Protein AF-A0A3N4GV40-F1 (afdb_monomer_lite)

Radius of gyration: 15.7 Å; chains: 1; bounding box: 31×21×42 Å

Foldseek 3Di:
DVVVVVQVVVLVVLVVLVVCLVVVLVVQLVVCVVVVHDNVVSNVVSVVVSVVSVVVSCVVVVDHSPDRDD

pLDDT: mean 78.91, std 10.82, range [49.94, 91.0]

Organism: NCBI:txid2487349

Structure (mmCIF, N/CA/C/O backbone):
data_AF-A0A3N4GV40-F1
#
_entry.id   AF-A0A3N4GV40-F1
#
loop_
_atom_site.group_PDB
_atom_site.id
_atom_site.type_symbol
_atom_site.label_atom_id
_atom_site.label_alt_id
_atom_site.label_comp_id
_atom_site.label_asym_id
_atom_site.label_entity_id
_atom_site.label_seq_id
_atom_site.pdbx_PDB_ins_code
_atom_site.Cartn_x
_atom_site.Cartn_y
_atom_site.Cartn_z
_atom_site.occupancy
_atom_site.B_iso_or_equiv
_atom_site.auth_seq_id
_atom_site.auth_comp_id
_atom_site.auth_asym_id
_atom_site.auth_atom_id
_atom_site.pdbx_PDB_model_num
ATOM 1 N N . MET A 1 1 ? -18.484 14.260 26.095 1.00 49.94 1 MET A N 1
ATOM 2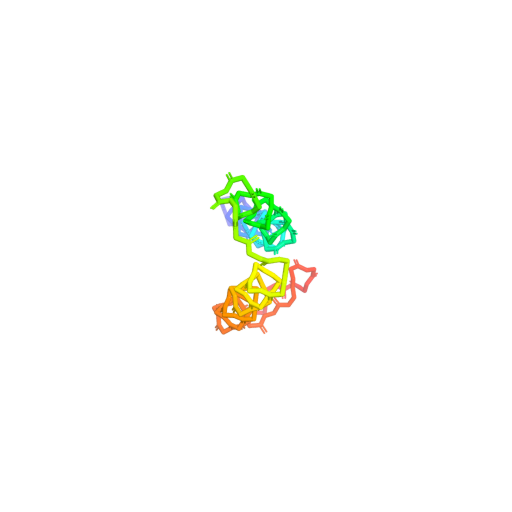 C CA . MET A 1 1 ? -18.456 14.776 24.706 1.00 49.94 1 MET A CA 1
ATOM 3 C C . MET A 1 1 ? -17.074 14.661 24.061 1.00 49.94 1 MET A C 1
ATOM 5 O O . MET A 1 1 ? -17.012 14.316 22.896 1.00 49.94 1 MET A O 1
ATOM 9 N N . THR A 1 2 ? -15.967 14.874 24.781 1.00 56.53 2 THR A N 1
ATOM 10 C CA . THR A 1 2 ? -14.586 14.736 24.261 1.00 56.53 2 THR A CA 1
ATOM 11 C C . THR A 1 2 ? -14.225 13.329 23.754 1.00 56.53 2 THR A C 1
ATOM 13 O O . THR A 1 2 ? -13.592 13.214 22.710 1.00 56.53 2 THR A O 1
ATOM 16 N N . ASN A 1 3 ? -14.704 12.265 24.411 1.00 59.78 3 ASN A N 1
ATOM 17 C CA . ASN A 1 3 ? -14.405 10.877 24.016 1.00 59.78 3 ASN A CA 1
ATOM 18 C C . ASN A 1 3 ? -14.956 10.470 22.630 1.00 59.78 3 ASN A C 1
ATOM 20 O O . ASN A 1 3 ? -14.333 9.660 21.944 1.00 59.78 3 ASN A O 1
ATOM 24 N N . ASP A 1 4 ? -16.079 11.044 22.180 1.00 62.16 4 ASP A N 1
ATOM 25 C CA . ASP A 1 4 ? -16.654 10.723 20.861 1.00 62.16 4 ASP A CA 1
ATOM 26 C C . ASP A 1 4 ? -15.844 11.332 19.711 1.00 62.16 4 ASP A C 1
ATOM 28 O O . ASP A 1 4 ? -15.634 10.693 18.678 1.00 62.16 4 ASP A O 1
ATOM 32 N N . PHE A 1 5 ? -15.327 12.552 19.886 1.00 63.00 5 PHE A N 1
ATOM 33 C CA . PHE A 1 5 ? -14.534 13.217 18.850 1.00 63.00 5 PHE A CA 1
ATOM 34 C C . PHE A 1 5 ? -13.215 12.487 18.579 1.00 63.00 5 PHE A C 1
ATOM 36 O O . PHE A 1 5 ? -12.831 12.323 17.417 1.00 63.00 5 PHE A O 1
ATOM 43 N N . ASP A 1 6 ? -12.557 11.977 19.621 1.00 64.62 6 ASP A N 1
ATOM 44 C CA . ASP A 1 6 ? -11.337 11.180 19.479 1.00 64.62 6 ASP A CA 1
ATOM 45 C C . ASP A 1 6 ? -11.599 9.825 18.814 1.00 64.62 6 ASP A C 1
ATOM 47 O O . ASP A 1 6 ? -10.804 9.372 17.979 1.00 64.62 6 ASP A O 1
ATOM 51 N N . ALA A 1 7 ? -12.743 9.200 19.108 1.00 66.06 7 ALA A N 1
ATOM 52 C CA . ALA A 1 7 ? -13.166 7.967 18.453 1.00 66.06 7 ALA A CA 1
ATOM 53 C C . ALA A 1 7 ? -13.403 8.181 16.948 1.00 66.06 7 ALA A C 1
ATOM 55 O O . ALA A 1 7 ? -12.900 7.408 16.122 1.00 66.06 7 ALA A O 1
ATOM 56 N N . VAL A 1 8 ? -14.082 9.270 16.567 1.00 68.38 8 VAL A N 1
ATOM 57 C CA . VAL A 1 8 ? -14.311 9.642 15.160 1.00 68.38 8 VAL A CA 1
ATOM 58 C C . VAL A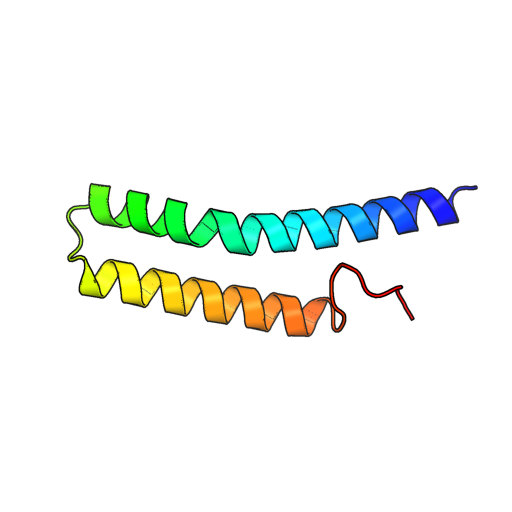 1 8 ? -12.997 9.994 14.460 1.00 68.38 8 VAL A C 1
ATOM 60 O O . VAL A 1 8 ? -12.767 9.556 13.329 1.00 68.38 8 VAL A O 1
ATOM 63 N N . ARG A 1 9 ? -12.092 10.724 15.125 1.00 70.38 9 ARG A N 1
ATOM 64 C CA . ARG A 1 9 ? -10.777 11.095 14.579 1.00 70.38 9 ARG A CA 1
ATOM 65 C C . ARG A 1 9 ? -9.904 9.869 14.312 1.00 70.38 9 ARG A C 1
ATOM 67 O O . ARG A 1 9 ? -9.334 9.757 13.228 1.00 70.38 9 ARG A O 1
ATOM 74 N N . ARG A 1 10 ? -9.863 8.902 15.237 1.00 69.31 10 ARG A N 1
ATOM 75 C CA . ARG A 1 10 ? -9.170 7.614 15.036 1.00 69.31 10 ARG A CA 1
ATOM 76 C C . ARG A 1 10 ? -9.792 6.783 13.917 1.00 69.31 10 ARG A C 1
ATOM 78 O O . ARG A 1 10 ? -9.072 6.110 13.184 1.00 69.31 10 ARG A O 1
ATOM 85 N N . ARG A 1 11 ? -11.120 6.809 13.766 1.00 68.75 11 ARG A N 1
ATOM 86 C CA . ARG A 1 11 ? -11.817 6.098 12.680 1.00 68.75 11 ARG A CA 1
ATOM 87 C C . ARG A 1 11 ? -11.511 6.720 11.316 1.00 68.75 11 ARG A C 1
ATOM 89 O O . ARG A 1 11 ? -11.197 5.998 10.376 1.00 68.75 11 ARG A O 1
ATOM 96 N N . ARG A 1 12 ? -11.503 8.054 11.229 1.00 71.56 12 ARG A N 1
ATOM 97 C CA . ARG A 1 12 ? -11.083 8.793 10.028 1.00 71.56 12 ARG A CA 1
ATOM 98 C C . ARG A 1 12 ? -9.621 8.537 9.677 1.00 71.56 12 ARG A C 1
ATOM 100 O O . ARG A 1 12 ? -9.335 8.310 8.511 1.00 71.56 12 ARG A O 1
ATOM 107 N N . GLY A 1 13 ? -8.724 8.502 10.664 1.00 72.62 13 GLY A N 1
ATOM 108 C CA . GLY A 1 13 ? -7.312 8.161 10.455 1.00 72.62 13 GLY A CA 1
ATOM 109 C C . GLY A 1 13 ? -7.117 6.761 9.865 1.00 72.62 13 GLY A C 1
ATOM 110 O O . GLY A 1 13 ? -6.367 6.609 8.907 1.00 72.62 13 GLY A O 1
ATOM 111 N N . ARG A 1 14 ? -7.865 5.765 10.361 1.00 74.44 14 ARG A N 1
ATOM 112 C CA . ARG A 1 14 ? -7.871 4.391 9.823 1.00 74.44 14 ARG A CA 1
ATOM 113 C C . ARG A 1 14 ? -8.355 4.320 8.375 1.00 74.44 14 ARG A C 1
ATOM 115 O O . ARG A 1 14 ? -7.731 3.667 7.545 1.00 74.44 14 ARG A O 1
ATOM 122 N N . ILE A 1 15 ? -9.458 5.003 8.068 1.00 76.38 15 ILE A N 1
ATOM 123 C CA . ILE A 1 15 ? -10.025 5.046 6.711 1.00 76.38 15 ILE A CA 1
ATOM 124 C C . ILE A 1 15 ? -9.082 5.783 5.757 1.00 76.38 15 ILE A C 1
ATOM 126 O O . ILE A 1 15 ? -8.823 5.296 4.662 1.00 76.38 15 ILE A O 1
ATOM 130 N N . ALA A 1 16 ? -8.537 6.926 6.180 1.00 79.25 16 ALA A N 1
ATOM 131 C CA . ALA A 1 16 ? -7.567 7.681 5.399 1.00 79.25 16 ALA A CA 1
ATOM 132 C C . ALA A 1 16 ? -6.308 6.850 5.130 1.00 79.25 16 ALA A C 1
ATOM 134 O O . ALA A 1 16 ? -5.871 6.797 3.991 1.00 79.25 16 ALA A O 1
ATOM 135 N N . GLY A 1 17 ? -5.776 6.144 6.135 1.00 80.19 17 GLY A N 1
ATOM 136 C CA . GLY A 1 17 ? -4.638 5.236 5.972 1.00 80.19 17 GLY A CA 1
ATOM 137 C C . GLY A 1 17 ? -4.918 4.103 4.983 1.00 80.19 17 GLY A C 1
ATOM 138 O O . GLY A 1 17 ? -4.089 3.831 4.120 1.00 80.19 17 GLY A O 1
ATOM 139 N N . PHE A 1 18 ? -6.107 3.500 5.044 1.00 80.38 18 PHE A N 1
ATOM 140 C CA . PHE A 1 18 ? -6.526 2.465 4.098 1.00 80.38 18 PHE A CA 1
ATOM 141 C C . PHE A 1 18 ? -6.687 2.999 2.666 1.00 80.38 18 PHE A C 1
ATOM 143 O O . PHE A 1 18 ? -6.216 2.379 1.718 1.00 80.38 18 PHE A O 1
ATOM 150 N N . LEU A 1 19 ? -7.295 4.177 2.497 1.00 83.75 19 LEU A N 1
ATOM 151 C CA . LEU A 1 19 ? -7.382 4.844 1.194 1.00 83.75 19 LEU A CA 1
ATOM 152 C C . LEU A 1 19 ? -5.990 5.153 0.640 1.00 83.75 19 LEU A C 1
ATOM 154 O O . LEU A 1 19 ? -5.716 4.889 -0.527 1.00 83.75 19 LEU A O 1
ATOM 158 N N . LEU A 1 20 ? -5.089 5.650 1.487 1.00 84.31 20 LEU A N 1
ATOM 159 C CA . LEU A 1 20 ? -3.710 5.948 1.112 1.00 84.31 20 LEU A CA 1
ATOM 160 C C . LEU A 1 20 ? -2.962 4.678 0.689 1.00 84.31 20 LEU A C 1
ATOM 162 O O . LEU A 1 20 ? -2.183 4.721 -0.254 1.00 84.31 20 LEU A O 1
ATOM 166 N N . LEU A 1 21 ? -3.260 3.536 1.311 1.00 85.06 21 LEU A N 1
ATOM 167 C CA . LEU A 1 21 ? -2.715 2.231 0.939 1.00 85.06 21 LEU A CA 1
ATOM 168 C C . LEU A 1 21 ? -3.123 1.784 -0.475 1.00 85.06 21 LEU A C 1
ATOM 170 O O . LEU A 1 21 ? -2.367 1.078 -1.131 1.00 85.06 21 LEU A O 1
ATOM 174 N N . ILE A 1 22 ? -4.309 2.183 -0.937 1.00 84.81 22 ILE A N 1
ATOM 175 C CA . ILE A 1 22 ? -4.822 1.862 -2.279 1.00 84.81 22 ILE A CA 1
ATOM 176 C C . ILE A 1 22 ? -4.313 2.870 -3.312 1.00 84.81 22 ILE A C 1
ATOM 178 O O . ILE A 1 22 ? -3.996 2.497 -4.438 1.00 84.81 22 ILE A O 1
ATOM 182 N N . VAL A 1 23 ? -4.223 4.145 -2.935 1.00 87.75 23 VAL A N 1
ATOM 183 C CA . VAL A 1 23 ? -3.846 5.241 -3.839 1.00 87.75 23 VAL A CA 1
ATOM 184 C C . VAL A 1 23 ? -2.327 5.349 -4.014 1.00 87.75 23 VAL A C 1
ATOM 186 O O . VAL A 1 23 ? -1.857 5.719 -5.087 1.00 87.75 23 VAL A O 1
ATOM 189 N N . ALA A 1 24 ? -1.534 4.995 -3.000 1.00 87.00 24 ALA A N 1
ATOM 190 C CA . ALA A 1 24 ? -0.079 5.096 -3.069 1.00 87.00 24 ALA A CA 1
ATOM 191 C C . ALA A 1 24 ? 0.566 4.160 -4.111 1.00 87.00 24 ALA A C 1
ATOM 193 O O . ALA A 1 24 ? 1.396 4.656 -4.866 1.00 87.00 24 ALA A O 1
ATOM 194 N N . PRO A 1 25 ? 0.213 2.862 -4.233 1.00 86.56 25 PRO A N 1
ATOM 195 C CA . PRO A 1 25 ? 0.818 1.968 -5.223 1.00 86.56 25 PRO A CA 1
ATOM 196 C C . PRO A 1 25 ? 0.703 2.443 -6.681 1.00 86.56 25 PRO A C 1
ATOM 198 O O . PRO A 1 25 ? 1.730 2.448 -7.354 1.00 86.56 25 PRO A O 1
ATOM 201 N N . PRO A 1 26 ? -0.462 2.888 -7.198 1.00 87.56 26 PRO A N 1
ATOM 202 C CA . PRO A 1 26 ? -0.542 3.395 -8.567 1.00 87.56 26 PRO A CA 1
ATOM 203 C C . PRO A 1 26 ? 0.228 4.709 -8.756 1.00 87.56 26 PRO A C 1
ATOM 205 O O . PRO A 1 26 ? 0.835 4.898 -9.807 1.00 87.56 26 PRO A O 1
ATOM 208 N N . LEU A 1 27 ? 0.278 5.588 -7.747 1.00 89.38 27 LEU A N 1
ATOM 209 C CA . LEU A 1 27 ? 1.117 6.794 -7.797 1.00 89.38 27 LEU A CA 1
ATOM 210 C C . LEU A 1 27 ? 2.610 6.448 -7.852 1.00 89.38 27 LEU A C 1
ATOM 212 O O . LEU A 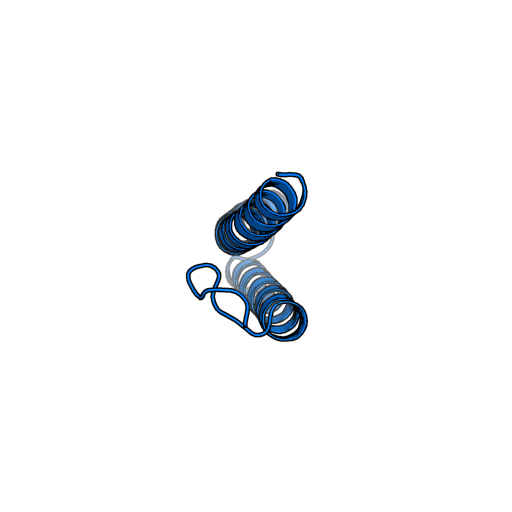1 27 ? 3.354 7.037 -8.632 1.00 89.38 27 LEU A O 1
ATOM 216 N N . LEU A 1 28 ? 3.038 5.475 -7.047 1.00 88.62 28 LEU A N 1
ATOM 217 C CA . LEU A 1 28 ? 4.414 4.987 -7.007 1.00 88.62 28 LEU A CA 1
ATOM 218 C C . LEU A 1 28 ? 4.776 4.309 -8.334 1.00 88.62 28 LEU A C 1
ATOM 220 O O . LEU A 1 28 ? 5.842 4.560 -8.882 1.00 88.62 28 LEU A O 1
ATOM 224 N N . PHE A 1 29 ? 3.853 3.537 -8.904 1.00 87.12 29 PHE A N 1
ATOM 225 C CA . PHE A 1 29 ? 4.014 2.912 -10.211 1.00 87.12 29 PHE A CA 1
ATOM 226 C C . PHE A 1 29 ? 4.191 3.948 -11.326 1.00 87.12 29 PHE A C 1
ATOM 228 O O . PHE A 1 29 ? 5.142 3.852 -12.100 1.00 87.12 29 PHE A O 1
ATOM 235 N N . LEU A 1 30 ? 3.330 4.974 -11.369 1.00 89.38 30 LEU A N 1
ATOM 236 C CA . LEU A 1 30 ? 3.473 6.086 -12.313 1.00 89.38 30 LEU A CA 1
ATOM 237 C C . LEU A 1 30 ? 4.803 6.820 -12.125 1.00 89.38 30 LEU A C 1
ATOM 239 O O . LEU A 1 30 ? 5.470 7.132 -13.107 1.00 89.38 30 LEU A O 1
ATOM 243 N N . ALA A 1 31 ? 5.208 7.075 -10.879 1.00 90.00 31 ALA A N 1
ATOM 244 C CA . ALA A 1 31 ? 6.479 7.726 -10.593 1.00 90.00 31 ALA A CA 1
ATOM 245 C C . ALA A 1 31 ? 7.662 6.898 -11.119 1.00 90.00 31 ALA A C 1
ATOM 247 O O . ALA A 1 31 ? 8.529 7.441 -11.796 1.00 90.00 31 ALA A O 1
ATOM 248 N N . LEU A 1 32 ? 7.680 5.584 -10.874 1.00 89.12 32 LEU A N 1
ATOM 249 C CA . LEU A 1 32 ? 8.745 4.692 -11.348 1.00 89.12 32 LEU A CA 1
ATOM 250 C C . LEU A 1 32 ? 8.791 4.598 -12.878 1.00 89.12 32 LEU A C 1
ATOM 252 O O . LEU A 1 32 ? 9.879 4.582 -13.452 1.00 89.12 32 LEU A O 1
ATOM 256 N N . LEU A 1 33 ? 7.635 4.598 -13.548 1.00 87.12 33 LEU A N 1
ATOM 257 C CA . LEU A 1 33 ? 7.576 4.668 -15.009 1.00 87.12 33 LEU A CA 1
ATOM 258 C C . LEU A 1 33 ? 8.156 5.983 -15.546 1.00 87.12 33 LEU A C 1
ATOM 260 O O . LEU A 1 33 ? 8.896 5.957 -16.528 1.00 87.12 33 LEU A O 1
ATOM 264 N N . SER A 1 34 ? 7.904 7.116 -14.879 1.00 88.56 34 SER A N 1
ATOM 265 C CA . SER A 1 34 ? 8.524 8.401 -15.239 1.00 88.56 34 SER A CA 1
ATOM 266 C C . SER A 1 34 ? 10.056 8.363 -15.149 1.00 88.56 34 SER A C 1
ATOM 268 O O . SER A 1 34 ? 10.736 9.022 -15.933 1.00 88.56 34 SER A O 1
ATOM 270 N N . PHE A 1 35 ? 10.617 7.540 -14.258 1.00 88.25 35 PHE A N 1
ATOM 271 C CA . PHE A 1 35 ? 12.061 7.296 -14.150 1.00 88.25 35 PHE A CA 1
ATOM 272 C C . PHE A 1 35 ? 12.605 6.269 -15.166 1.00 88.25 35 PHE A C 1
ATOM 274 O O . PHE A 1 35 ? 13.726 5.794 -15.002 1.00 88.25 35 PHE A O 1
ATOM 281 N N . HIS A 1 36 ? 11.849 5.928 -16.220 1.00 87.81 36 HIS A N 1
ATOM 282 C CA . HIS A 1 36 ? 12.228 4.928 -17.233 1.00 87.81 36 HIS A CA 1
ATOM 283 C C . HIS A 1 36 ? 12.484 3.523 -16.660 1.00 87.81 36 HIS A C 1
ATOM 285 O O . HIS A 1 36 ? 13.198 2.707 -17.248 1.00 87.81 36 HIS A O 1
ATOM 291 N N . MET A 1 37 ? 11.887 3.205 -15.511 1.00 86.88 37 MET A N 1
ATOM 292 C CA . MET A 1 37 ? 12.005 1.877 -14.927 1.00 86.88 37 MET A CA 1
ATOM 293 C C . MET A 1 37 ? 11.188 0.860 -15.731 1.00 86.88 37 MET A C 1
ATOM 295 O O . MET A 1 37 ? 10.096 1.155 -16.219 1.00 86.88 37 MET A O 1
ATOM 299 N N . THR A 1 38 ? 11.700 -0.365 -15.863 1.00 91.00 38 THR A N 1
ATOM 300 C CA . THR A 1 38 ? 10.974 -1.428 -16.566 1.00 91.00 38 THR A CA 1
ATOM 301 C C . THR A 1 38 ? 9.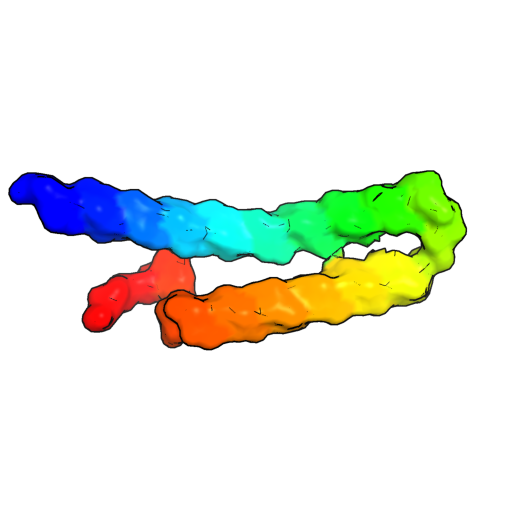680 -1.770 -15.830 1.00 91.00 38 THR A C 1
ATOM 303 O O . THR A 1 38 ? 9.640 -1.837 -14.599 1.00 91.00 38 THR A O 1
ATOM 306 N N . TRP A 1 39 ? 8.620 -2.041 -16.596 1.00 85.19 39 TRP A N 1
ATOM 307 C CA . TRP A 1 39 ? 7.287 -2.367 -16.077 1.00 85.19 39 TRP A CA 1
ATOM 308 C C . TRP A 1 39 ? 7.317 -3.473 -15.016 1.00 85.19 39 TRP A C 1
ATOM 310 O O . TRP A 1 39 ? 6.664 -3.354 -13.982 1.00 85.19 39 TRP A O 1
ATOM 320 N N . GLY A 1 40 ? 8.120 -4.521 -15.236 1.00 87.62 40 GLY A N 1
ATOM 321 C CA . GLY A 1 40 ? 8.258 -5.628 -14.288 1.00 87.62 40 GLY A CA 1
ATOM 322 C C . GLY A 1 40 ? 8.880 -5.204 -12.956 1.00 87.62 40 GLY A C 1
ATOM 323 O O . GLY A 1 40 ? 8.373 -5.562 -11.892 1.00 87.62 40 GLY A O 1
ATOM 324 N N . ALA A 1 41 ? 9.942 -4.397 -12.990 1.00 86.31 41 ALA A N 1
ATOM 325 C CA . ALA A 1 41 ? 10.600 -3.926 -11.776 1.00 86.31 41 ALA A CA 1
ATOM 326 C C . ALA A 1 41 ? 9.714 -2.926 -11.014 1.00 86.31 41 ALA A C 1
ATOM 328 O O . ALA A 1 41 ? 9.564 -3.038 -9.797 1.00 86.31 41 ALA A O 1
ATOM 329 N N . ALA A 1 42 ? 9.047 -2.018 -11.733 1.00 86.94 42 ALA A N 1
ATOM 330 C CA . ALA A 1 42 ? 8.093 -1.079 -11.153 1.00 86.94 42 ALA A CA 1
ATOM 331 C C . ALA A 1 42 ? 6.909 -1.797 -10.483 1.00 86.94 42 ALA A C 1
ATOM 333 O O . ALA A 1 42 ? 6.551 -1.472 -9.349 1.00 86.94 42 ALA A O 1
ATOM 334 N N . ALA A 1 43 ? 6.347 -2.820 -11.137 1.00 86.94 43 ALA A N 1
ATOM 335 C CA . ALA A 1 43 ? 5.268 -3.631 -10.578 1.00 86.94 43 ALA A CA 1
ATOM 336 C C . ALA A 1 43 ? 5.721 -4.358 -9.306 1.00 86.94 43 ALA A C 1
ATOM 338 O O . ALA A 1 43 ? 5.031 -4.318 -8.289 1.00 86.94 43 ALA A O 1
ATOM 339 N N . THR A 1 44 ? 6.914 -4.957 -9.334 1.00 90.44 44 THR A N 1
ATOM 340 C CA . THR A 1 44 ? 7.470 -5.695 -8.191 1.00 90.44 44 THR A CA 1
ATOM 341 C C . THR A 1 44 ? 7.664 -4.783 -6.980 1.00 90.44 44 THR A C 1
ATOM 343 O O . THR A 1 44 ? 7.245 -5.127 -5.876 1.00 90.44 44 THR A O 1
ATOM 346 N N . ILE A 1 45 ? 8.229 -3.588 -7.178 1.00 88.62 45 ILE A N 1
ATOM 347 C CA . ILE A 1 45 ? 8.414 -2.607 -6.101 1.00 88.62 45 ILE A CA 1
ATOM 348 C C . ILE A 1 45 ? 7.069 -2.151 -5.537 1.00 88.62 45 ILE A C 1
ATOM 350 O O . ILE A 1 45 ? 6.920 -2.078 -4.319 1.00 88.62 45 ILE A O 1
ATOM 354 N N . CYS A 1 46 ? 6.077 -1.887 -6.389 1.00 88.50 46 CYS A N 1
ATOM 355 C CA . CYS A 1 46 ? 4.751 -1.470 -5.931 1.00 88.50 46 CYS A CA 1
ATOM 356 C C . CYS A 1 46 ? 4.061 -2.558 -5.105 1.00 88.50 46 CYS A C 1
ATOM 358 O O . CYS A 1 46 ? 3.476 -2.256 -4.065 1.00 88.50 46 CYS A O 1
ATOM 360 N N . VAL A 1 47 ? 4.175 -3.823 -5.521 1.00 89.88 47 VAL A N 1
ATOM 361 C CA . VAL A 1 47 ? 3.644 -4.967 -4.770 1.00 89.88 47 VAL A CA 1
ATOM 362 C C . VAL A 1 47 ? 4.360 -5.113 -3.429 1.00 89.88 47 VAL A C 1
ATOM 364 O O . VAL A 1 47 ? 3.698 -5.228 -2.401 1.00 89.88 47 VAL A O 1
ATOM 367 N N . LEU A 1 48 ? 5.694 -5.050 -3.402 1.00 91.00 48 LEU A N 1
ATOM 368 C CA . LEU A 1 48 ? 6.464 -5.141 -2.157 1.00 91.00 48 LEU A CA 1
ATOM 369 C C . LEU A 1 48 ? 6.130 -3.997 -1.195 1.00 91.00 48 LEU A C 1
ATOM 371 O O . LEU A 1 48 ? 5.895 -4.239 -0.011 1.00 91.00 48 LEU A O 1
ATOM 375 N N . ALA A 1 49 ? 6.055 -2.764 -1.701 1.00 88.50 49 ALA A N 1
ATOM 376 C CA . ALA A 1 49 ? 5.676 -1.594 -0.920 1.00 88.50 49 ALA A CA 1
ATOM 377 C C . ALA A 1 49 ? 4.258 -1.737 -0.350 1.00 88.50 49 ALA A C 1
ATOM 379 O O . ALA A 1 49 ? 4.044 -1.473 0.835 1.00 88.50 49 ALA A O 1
ATOM 380 N N . PHE A 1 50 ? 3.307 -2.214 -1.161 1.00 88.31 50 PHE A N 1
ATOM 381 C CA . PHE A 1 50 ? 1.943 -2.492 -0.719 1.00 88.31 50 PHE A CA 1
ATOM 382 C C . PHE A 1 50 ? 1.908 -3.561 0.375 1.00 88.31 50 PHE A C 1
ATOM 384 O O . PHE A 1 50 ? 1.297 -3.336 1.413 1.00 88.31 50 PHE A O 1
ATOM 391 N N . VAL A 1 51 ? 2.591 -4.695 0.191 1.00 90.06 51 VAL A N 1
ATOM 392 C CA . VAL A 1 51 ? 2.630 -5.790 1.175 1.00 90.06 51 VAL A CA 1
ATOM 393 C C . VAL A 1 51 ? 3.233 -5.319 2.498 1.00 90.06 51 VAL A C 1
ATOM 395 O O . VAL A 1 51 ? 2.672 -5.600 3.558 1.00 90.06 51 VAL A O 1
ATOM 398 N N . PHE A 1 52 ? 4.327 -4.554 2.463 1.00 88.00 52 PHE A N 1
ATOM 399 C CA . PHE A 1 52 ? 4.939 -3.996 3.671 1.00 88.00 52 PHE A CA 1
ATOM 400 C C . PHE A 1 52 ? 4.019 -3.007 4.383 1.00 88.00 52 PHE A C 1
ATOM 402 O O . PHE A 1 52 ? 3.839 -3.088 5.601 1.00 88.00 52 PHE A O 1
ATOM 409 N N . ALA A 1 53 ? 3.424 -2.076 3.635 1.00 85.62 53 ALA A N 1
ATOM 410 C CA . ALA A 1 53 ? 2.504 -1.096 4.190 1.00 85.62 53 ALA A CA 1
ATOM 411 C C . ALA A 1 53 ? 1.256 -1.779 4.766 1.00 85.62 53 ALA A C 1
ATOM 413 O O . ALA A 1 53 ? 0.839 -1.454 5.877 1.00 85.62 53 ALA A O 1
ATOM 414 N N . PHE A 1 54 ? 0.710 -2.770 4.057 1.00 85.06 54 PHE A N 1
ATOM 415 C CA . PHE A 1 54 ? -0.458 -3.536 4.475 1.00 85.06 54 PHE A CA 1
ATOM 416 C C . PHE A 1 54 ? -0.158 -4.359 5.722 1.00 85.06 54 PHE A C 1
ATOM 418 O O . PHE A 1 54 ? -0.926 -4.317 6.678 1.00 85.06 54 PHE A O 1
ATOM 425 N N . GLY A 1 55 ? 0.976 -5.062 5.752 1.00 85.62 55 GLY A N 1
ATOM 426 C CA . GLY A 1 55 ? 1.425 -5.825 6.913 1.00 85.62 55 GLY A CA 1
ATOM 427 C C . GLY A 1 55 ? 1.619 -4.929 8.133 1.00 85.62 55 GLY A C 1
ATOM 428 O O . GLY A 1 55 ? 1.094 -5.218 9.206 1.00 85.62 55 GLY A O 1
ATOM 429 N N . ARG A 1 56 ? 2.287 -3.781 7.966 1.00 83.31 56 ARG A N 1
ATOM 430 C CA . ARG A 1 56 ? 2.458 -2.787 9.035 1.00 83.31 56 ARG A CA 1
ATOM 431 C C . ARG A 1 56 ? 1.123 -2.225 9.525 1.00 83.31 56 ARG A C 1
ATOM 433 O O . ARG A 1 56 ? 0.953 -2.075 10.732 1.00 83.31 56 ARG A O 1
ATOM 440 N N . TRP A 1 57 ? 0.199 -1.918 8.618 1.00 80.19 57 TRP A N 1
ATOM 441 C CA . TRP A 1 57 ? -1.152 -1.453 8.939 1.00 80.19 57 TRP A CA 1
ATOM 442 C C . TRP A 1 57 ? -1.930 -2.526 9.718 1.00 80.19 57 TRP A C 1
ATOM 444 O O . TRP A 1 57 ? -2.432 -2.269 10.810 1.00 80.19 57 TRP A O 1
ATOM 454 N N . ARG A 1 58 ? -1.906 -3.782 9.253 1.00 80.44 58 ARG A N 1
ATOM 455 C CA . ARG A 1 58 ? -2.509 -4.929 9.954 1.00 80.44 58 ARG A CA 1
ATOM 456 C C . ARG A 1 58 ? -1.944 -5.133 11.356 1.00 80.44 58 ARG A C 1
ATOM 458 O O . ARG A 1 58 ? -2.718 -5.424 12.264 1.00 80.44 58 ARG A O 1
ATOM 465 N N . LEU A 1 59 ? -0.632 -4.977 11.532 1.00 80.38 59 LEU A N 1
ATOM 466 C CA . LEU A 1 59 ? 0.036 -5.100 12.830 1.00 80.38 59 LEU A CA 1
ATOM 467 C C . LEU A 1 59 ? -0.280 -3.926 13.767 1.00 80.38 59 LEU A C 1
ATOM 469 O O . LEU A 1 59 ? -0.425 -4.137 14.967 1.00 80.38 59 LEU A O 1
ATOM 473 N N . LYS A 1 60 ? -0.388 -2.698 13.244 1.00 73.56 60 LYS A N 1
ATOM 474 C CA . LYS A 1 60 ? -0.673 -1.504 14.053 1.00 73.56 60 LYS A CA 1
ATOM 475 C C . LYS A 1 60 ? -2.136 -1.375 14.451 1.00 73.56 60 LYS A C 1
ATOM 477 O O . LYS A 1 60 ? -2.416 -1.011 15.589 1.00 73.56 60 LYS A O 1
ATOM 482 N N . GLU A 1 61 ? -3.060 -1.606 13.525 1.00 70.62 61 GLU A N 1
ATOM 483 C CA . GLU A 1 61 ? -4.486 -1.374 13.767 1.00 70.62 61 GLU A CA 1
ATOM 484 C C . GLU A 1 61 ? -5.246 -2.632 14.188 1.00 70.62 61 GLU A C 1
ATOM 486 O O . GLU A 1 61 ? -6.314 -2.497 14.790 1.00 70.62 61 GLU A O 1
ATOM 491 N N . GLY A 1 62 ? -4.726 -3.839 13.912 1.00 64.38 62 GLY A N 1
ATOM 492 C CA . GLY A 1 62 ? -5.255 -5.131 14.387 1.00 64.38 62 GLY A CA 1
ATOM 493 C C . GLY A 1 62 ? -6.682 -5.487 13.937 1.00 64.38 62 GLY A C 1
ATOM 494 O O . GLY A 1 62 ? -7.109 -6.632 14.068 1.00 64.38 62 GLY A O 1
ATOM 495 N N . SER A 1 63 ? -7.411 -4.528 13.368 1.00 67.25 63 SER A N 1
ATOM 496 C CA . SER A 1 63 ? -8.840 -4.540 13.077 1.00 67.25 63 SER A CA 1
ATOM 497 C C . SER A 1 63 ? -9.107 -3.811 11.762 1.00 67.25 63 SER A C 1
ATOM 499 O O . SER A 1 63 ? -8.415 -2.856 11.404 1.00 67.25 63 SER A O 1
ATOM 501 N N . TRP A 1 64 ? -10.110 -4.275 11.021 1.00 67.25 64 TRP A N 1
ATOM 502 C CA . TRP A 1 64 ? -10.518 -3.642 9.770 1.00 67.25 64 TRP A CA 1
ATOM 503 C C . TRP A 1 64 ? -11.043 -2.216 10.019 1.00 67.25 64 TRP A C 1
ATOM 505 O O . TRP A 1 64 ? -11.609 -1.959 11.082 1.00 67.25 64 TRP A O 1
ATOM 515 N N . PRO A 1 65 ? -10.922 -1.265 9.070 1.00 64.69 65 PRO A N 1
ATOM 516 C CA . PRO A 1 65 ? -11.290 0.131 9.316 1.00 64.69 65 PRO A CA 1
ATOM 517 C C . PRO A 1 65 ? -12.795 0.304 9.578 1.00 64.69 65 PRO A C 1
ATOM 519 O O . PRO A 1 65 ? -13.209 1.264 10.228 1.00 64.69 65 PRO A O 1
ATOM 522 N N . TRP A 1 66 ? -13.616 -0.649 9.124 1.00 68.50 66 TRP A N 1
ATOM 523 C CA . TRP A 1 66 ? -15.045 -0.728 9.426 1.00 68.50 66 TRP A 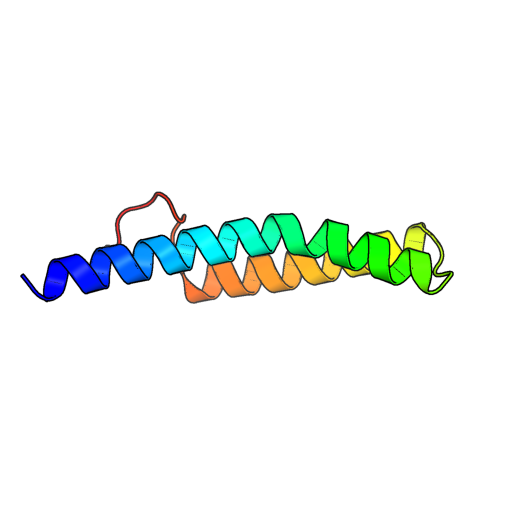CA 1
ATOM 524 C C . TRP A 1 66 ? -15.371 -1.458 10.738 1.00 68.50 66 TRP A C 1
ATOM 526 O O . TRP A 1 66 ? -16.490 -1.315 11.230 1.00 68.50 66 TRP A O 1
ATOM 536 N N . GLN A 1 67 ? -14.429 -2.191 11.343 1.00 65.94 67 GLN A N 1
ATOM 537 C CA . GLN A 1 67 ? -14.654 -2.853 12.628 1.00 65.94 67 GLN A CA 1
ATOM 538 C C . GLN A 1 67 ? -14.649 -1.835 13.784 1.00 65.94 67 GL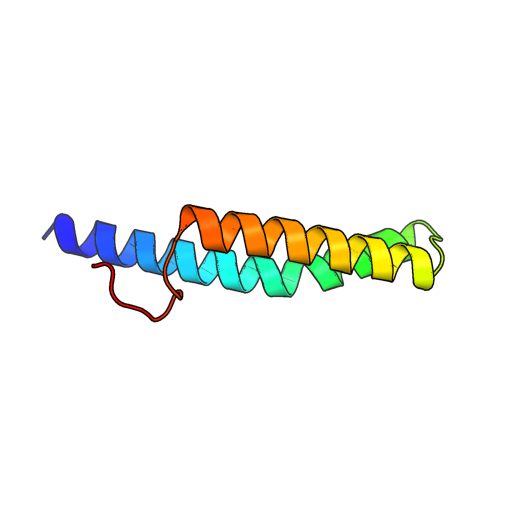N A C 1
ATOM 540 O O . GLN A 1 67 ? -13.795 -0.939 13.832 1.00 65.94 67 GLN A O 1
ATOM 545 N N . PRO A 1 68 ? -15.607 -1.940 14.723 1.00 61.66 68 PRO A N 1
ATOM 546 C CA . PRO A 1 68 ? -15.607 -1.107 15.916 1.00 61.66 68 PRO A CA 1
ATOM 547 C C . PRO A 1 68 ? -14.339 -1.385 16.745 1.00 61.66 68 PRO A C 1
ATOM 549 O O . PRO A 1 68 ? -13.910 -2.541 16.820 1.00 61.66 68 PRO A O 1
ATOM 552 N N . PRO A 1 69 ? -13.702 -0.346 17.324 1.00 60.59 69 PRO A N 1
ATOM 553 C CA . PRO A 1 69 ? -12.619 -0.553 18.281 1.00 60.59 69 PRO A CA 1
ATOM 554 C C . PRO A 1 69 ? -13.165 -1.391 19.447 1.00 60.59 69 PRO A C 1
ATOM 556 O O . PRO A 1 69 ? -14.209 -1.043 19.996 1.00 60.59 69 PRO A O 1
ATOM 559 N N . ARG A 1 70 ? -12.511 -2.519 19.741 1.00 58.50 70 ARG A N 1
ATOM 560 C CA . ARG A 1 70 ? -12.787 -3.322 20.938 1.00 58.50 70 ARG A CA 1
ATOM 561 C C . ARG A 1 70 ? -12.031 -2.746 22.123 1.00 58.50 70 ARG A C 1
ATOM 563 O O . ARG A 1 70 ? -10.902 -2.258 21.884 1.00 58.50 70 ARG A O 1
#

Secondary structure (DSSP, 8-state):
-HHHHHHHHHHHHHHHHHHHHHHHHHHHHHHHHHTT--HHHHHHHHHHHHHHHHHHHHHHH-S-TTSPP-

Sequence (70 aa):
MTNDFDAVRRRRGRIAGFLLLIVAPPLLFLALLSFHMTWGAAATICVLAFVFAFGRWRLKEGSWPWQPPR